Protein AF-A0A1M7T596-F1 (afdb_monomer)

Solvent-accessible surface area (backbone atoms only — not comparable to full-atom values): 6941 Å² total; per-residue (Å²): 91,46,29,78,50,76,47,77,37,69,64,93,72,58,67,67,64,52,48,52,59,47,55,72,30,32,90,38,19,80,87,34,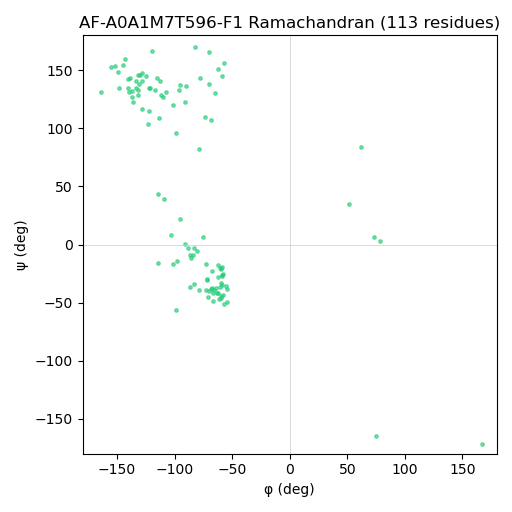79,26,73,43,73,52,74,59,97,67,33,36,39,38,42,28,28,15,44,55,67,75,63,39,75,54,80,63,46,49,39,57,36,63,47,99,84,69,81,50,73,48,79,86,73,84,82,57,88,60,32,72,65,56,45,68,78,44,76,92,57,89,77,86,51,76,22,43,65,60,42,54,52,50,49,38,72,74,62,46,95,86,116

Foldseek 3Di:
DKDKDKDKDLDDDDPVNVVVVQVVRCVVDPPAKDKDWDDDPSIIIIMIMHDDCDFFVDPLQHPQHAFPVRPFTDDDDDADPCLVVLVVVQPVDDRPTRGSRVSVRSVCVVPNDPD

Sequence (115 aa):
MCGICGLVTKKNISGECFDRMVDALEHREPDDRGVWSTTSTGWSVRMGHRRLSIIDCSANGHQPMIDETGRYIIIFNGEIYNHVELKRDLKDFSFISTSDTEVLLYLYIKYGPNV

InterPro domains:
  IPR017932 Glutamine amidotransferase type 2 domain [PS51278] (2-115)
  IPR029055 Nucleophile aminohydrolases, N-terminal [G3DSA:3.60.20.10] (1-115)
  IPR029055 Nucleophile aminohydrolases, N-terminal [SSF56235] (1-114)
  IPR051786 Asparagine Synthetase/Amidase [PTHR43284] (1-113)

pLDDT: mean 93.71, std 5.26, range [60.19, 98.06]

Secondary structure (DSSP, 8-state):
--EEEEEEESS---HHHHHHHHHTTGGG-SS-EEEEEEEETTEEEEEEEE----S--SGGG-SSEE-TTS--EE---S--TTHHHHHTT-TTS--S---HHHHHHHHHHHH-S--

Structure (mmCIF, N/CA/C/O backbone):
data_AF-A0A1M7T596-F1
#
_entry.id   AF-A0A1M7T596-F1
#
loop_
_atom_site.group_PDB
_atom_site.id
_atom_site.type_symbol
_atom_site.label_atom_id
_atom_site.label_alt_id
_atom_site.label_comp_id
_atom_site.label_asym_id
_atom_site.label_entity_id
_atom_site.label_seq_id
_atom_site.pdbx_PDB_ins_code
_atom_site.Cartn_x
_atom_site.Cartn_y
_atom_site.Cartn_z
_atom_site.occupancy
_atom_site.B_iso_or_equiv
_atom_site.auth_seq_id
_atom_site.auth_comp_id
_atom_site.auth_asym_id
_atom_site.auth_atom_id
_atom_site.pdbx_PDB_model_num
ATOM 1 N N . MET A 1 1 ? -10.377 12.759 -6.209 1.00 80.38 1 MET A N 1
ATOM 2 C CA . MET A 1 1 ? -10.546 11.293 -6.021 1.00 80.38 1 MET A CA 1
ATOM 3 C C . MET A 1 1 ? -9.156 10.695 -6.113 1.00 80.38 1 MET A C 1
ATOM 5 O O . MET A 1 1 ? -8.464 11.101 -7.025 1.00 80.38 1 MET A O 1
ATOM 9 N N . CYS A 1 2 ? -8.730 9.777 -5.242 1.00 89.88 2 CYS A N 1
ATOM 10 C CA . CYS A 1 2 ? -7.360 9.233 -5.287 1.00 89.88 2 CYS A CA 1
ATOM 11 C C . CYS A 1 2 ? -6.998 8.595 -6.645 1.00 89.88 2 CYS A C 1
ATOM 13 O O . CYS A 1 2 ? -7.875 8.166 -7.398 1.00 89.88 2 CYS A O 1
ATOM 15 N N . GLY A 1 3 ? -5.710 8.511 -6.970 1.00 94.75 3 GLY A N 1
ATOM 16 C CA . GLY A 1 3 ? -5.164 7.768 -8.108 1.00 94.75 3 GLY A CA 1
ATOM 17 C C . GLY A 1 3 ? -4.324 6.585 -7.640 1.00 94.75 3 GLY A C 1
ATOM 18 O O . GLY A 1 3 ? -3.575 6.714 -6.679 1.00 94.75 3 GLY A O 1
ATOM 19 N N . ILE A 1 4 ? -4.427 5.443 -8.323 1.00 97.31 4 ILE A N 1
ATOM 20 C CA . ILE A 1 4 ? -3.593 4.268 -8.047 1.00 97.31 4 ILE A CA 1
ATOM 21 C C . ILE A 1 4 ? -2.955 3.735 -9.325 1.00 97.31 4 ILE A C 1
ATOM 23 O O . ILE A 1 4 ? -3.560 3.764 -10.397 1.00 97.31 4 ILE A O 1
ATOM 27 N N . CYS A 1 5 ? -1.738 3.217 -9.205 1.00 97.31 5 CYS A N 1
ATOM 28 C CA . CYS A 1 5 ? -1.072 2.457 -10.254 1.00 97.31 5 CYS A CA 1
ATOM 29 C C . CYS A 1 5 ? -0.225 1.332 -9.659 1.00 97.31 5 CYS A C 1
ATOM 31 O O . CYS A 1 5 ? 0.231 1.400 -8.517 1.00 97.31 5 CYS A O 1
ATOM 33 N N . GLY A 1 6 ? -0.007 0.280 -10.444 1.00 96.81 6 GLY A N 1
ATOM 34 C CA . GLY A 1 6 ? 0.780 -0.868 -10.021 1.00 96.81 6 GLY A CA 1
ATOM 35 C C . GLY A 1 6 ? 1.455 -1.560 -11.194 1.00 96.81 6 GLY A C 1
ATOM 36 O O . GLY A 1 6 ? 0.990 -1.492 -12.332 1.00 96.81 6 GLY A O 1
ATOM 37 N N . LEU A 1 7 ? 2.569 -2.222 -10.906 1.00 96.31 7 LEU A N 1
ATOM 38 C CA . LEU A 1 7 ? 3.362 -2.973 -11.868 1.00 96.31 7 LEU A CA 1
ATOM 39 C C . LEU A 1 7 ? 3.846 -4.269 -11.219 1.00 96.31 7 LEU A C 1
ATOM 41 O O . LEU A 1 7 ? 4.432 -4.234 -10.142 1.00 96.31 7 LEU A O 1
ATOM 45 N N . VAL A 1 8 ? 3.664 -5.393 -11.912 1.00 96.50 8 VAL A N 1
ATOM 46 C CA . VAL A 1 8 ? 4.268 -6.689 -11.575 1.00 96.50 8 VAL A CA 1
ATOM 47 C C . VAL A 1 8 ? 4.958 -7.210 -12.826 1.00 96.50 8 VAL A C 1
ATOM 49 O O . VAL A 1 8 ? 4.314 -7.423 -13.852 1.00 96.50 8 VAL A O 1
ATOM 52 N N . THR A 1 9 ? 6.278 -7.366 -12.792 1.00 96.31 9 THR A N 1
ATOM 53 C CA . THR A 1 9 ? 7.042 -7.695 -14.003 1.00 96.31 9 THR A CA 1
ATOM 54 C C . THR A 1 9 ? 8.354 -8.401 -13.693 1.00 96.31 9 THR A C 1
ATOM 56 O O . THR A 1 9 ? 8.945 -8.185 -12.644 1.00 96.31 9 THR A O 1
ATOM 59 N N . LYS A 1 10 ? 8.849 -9.214 -14.631 1.00 95.69 10 LYS A N 1
ATOM 60 C CA . LYS A 1 10 ? 10.235 -9.720 -14.606 1.00 95.69 10 LYS A CA 1
ATOM 61 C C . LYS A 1 10 ? 11.232 -8.771 -15.275 1.00 95.69 10 LYS A C 1
ATOM 63 O O . LYS A 1 10 ? 12.435 -9.012 -15.253 1.00 95.69 10 LYS A O 1
ATOM 68 N N . LYS A 1 11 ? 10.739 -7.726 -15.946 1.00 92.69 11 LYS A N 1
ATOM 69 C CA . LYS A 1 11 ? 11.588 -6.741 -16.618 1.00 92.69 11 LYS A CA 1
ATOM 70 C C . LYS A 1 11 ? 12.169 -5.783 -15.589 1.00 92.69 11 LYS A C 1
ATOM 72 O O . LYS A 1 11 ? 11.475 -5.367 -14.667 1.00 92.69 11 LYS A O 1
ATOM 77 N N . ASN A 1 12 ? 13.412 -5.370 -15.804 1.00 86.81 12 ASN A N 1
ATOM 78 C CA . ASN A 1 12 ? 13.963 -4.252 -15.060 1.00 86.81 12 ASN A CA 1
ATOM 79 C C . ASN A 1 12 ? 13.334 -2.952 -15.584 1.00 86.81 12 ASN A C 1
ATOM 81 O O . ASN A 1 12 ? 13.576 -2.564 -16.727 1.00 86.81 12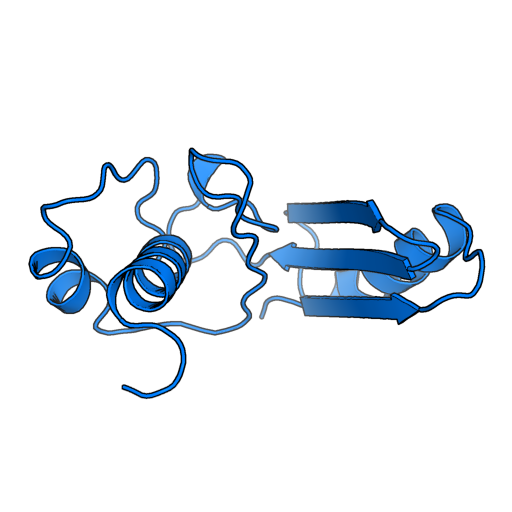 ASN A O 1
ATOM 85 N N . ILE A 1 13 ? 12.486 -2.323 -14.773 1.00 88.62 13 ILE A N 1
ATOM 86 C CA . ILE A 1 13 ? 11.890 -1.015 -15.050 1.00 88.62 13 ILE A CA 1
ATOM 87 C C . ILE A 1 13 ? 12.516 -0.021 -14.078 1.00 88.62 13 ILE A C 1
ATOM 89 O O . ILE A 1 13 ? 12.516 -0.253 -12.867 1.00 88.62 13 ILE A O 1
ATOM 93 N N . SER A 1 14 ? 13.061 1.075 -14.610 1.00 92.44 14 SER A N 1
ATOM 94 C CA . SER A 1 14 ? 13.700 2.093 -13.779 1.00 92.44 14 SER A CA 1
ATOM 95 C C . SER A 1 14 ? 12.701 2.733 -12.817 1.00 92.44 14 SER A C 1
ATOM 97 O O . SER A 1 14 ? 11.508 2.844 -13.118 1.00 92.44 14 SER A O 1
ATOM 99 N N . GLY A 1 15 ? 13.208 3.187 -11.666 1.00 93.38 15 GLY A N 1
ATOM 100 C CA . GLY A 1 15 ? 12.405 3.925 -10.692 1.00 93.38 15 GLY A CA 1
ATOM 101 C C . GLY A 1 15 ? 11.725 5.134 -11.307 1.00 93.38 15 GLY A C 1
ATOM 102 O O . GLY A 1 15 ? 10.504 5.223 -11.270 1.00 93.38 15 GLY A O 1
ATOM 103 N N . GLU A 1 16 ? 12.503 5.934 -12.028 1.00 96.12 16 GLU A N 1
ATOM 104 C CA . GLU A 1 16 ? 12.039 7.123 -12.741 1.00 96.12 16 GLU A CA 1
ATOM 105 C C . GLU A 1 16 ? 10.881 6.846 -13.707 1.00 96.12 16 GLU A C 1
ATOM 107 O O . GLU A 1 16 ? 9.966 7.655 -13.842 1.00 96.12 16 GLU A O 1
ATOM 112 N N . CYS A 1 17 ? 10.891 5.702 -14.404 1.00 95.62 17 CYS A N 1
ATOM 113 C CA . CYS A 1 17 ? 9.795 5.358 -15.305 1.00 95.62 17 CYS A CA 1
ATOM 114 C C . CYS A 1 17 ? 8.490 5.122 -14.538 1.00 95.62 17 CYS A C 1
ATOM 116 O O . CYS A 1 17 ? 7.427 5.517 -15.016 1.00 95.62 17 CYS A O 1
ATOM 118 N N . PHE A 1 18 ? 8.568 4.480 -13.372 1.00 96.81 18 PHE A N 1
ATOM 119 C CA . PHE A 1 18 ? 7.409 4.282 -12.509 1.00 96.81 18 PHE A CA 1
ATOM 120 C C . PHE A 1 18 ? 6.989 5.587 -11.829 1.00 96.81 18 PHE A C 1
ATOM 122 O O . PHE A 1 18 ? 5.802 5.874 -11.769 1.00 96.81 18 PHE A O 1
ATOM 129 N N . ASP A 1 19 ? 7.938 6.418 -11.400 1.00 96.94 19 ASP A N 1
ATOM 130 C CA . ASP A 1 19 ? 7.638 7.725 -10.814 1.00 96.94 19 ASP A CA 1
ATOM 131 C C . ASP A 1 19 ? 6.848 8.605 -11.787 1.00 96.94 19 ASP A C 1
ATOM 133 O O . ASP A 1 19 ? 5.804 9.127 -11.411 1.00 96.94 19 ASP A O 1
ATOM 137 N N . ARG A 1 20 ? 7.227 8.640 -13.073 1.00 97.19 20 ARG A N 1
ATOM 138 C CA . ARG A 1 20 ? 6.436 9.326 -14.112 1.00 97.19 20 ARG A CA 1
ATOM 139 C C . ARG A 1 20 ? 5.016 8.775 -14.264 1.00 97.19 20 ARG A C 1
ATOM 141 O O . ARG A 1 20 ? 4.106 9.529 -14.594 1.00 97.19 20 ARG A O 1
ATOM 148 N N . MET A 1 21 ? 4.816 7.474 -14.050 1.00 96.00 21 MET A N 1
ATOM 149 C CA . MET A 1 21 ? 3.483 6.859 -14.080 1.00 96.00 21 MET A CA 1
ATOM 150 C C . MET A 1 21 ? 2.630 7.325 -12.892 1.00 96.00 21 MET A C 1
ATOM 152 O O . MET A 1 21 ? 1.439 7.572 -13.062 1.00 96.00 21 MET A O 1
ATOM 156 N N . VAL A 1 22 ? 3.239 7.485 -11.715 1.00 97.12 22 VAL A N 1
ATOM 157 C CA . VAL A 1 22 ? 2.587 8.021 -10.509 1.00 97.12 22 VAL A CA 1
ATOM 158 C C . VAL A 1 22 ? 2.292 9.512 -10.663 1.00 97.12 22 VAL A C 1
ATOM 160 O O . VAL A 1 22 ? 1.223 9.977 -10.275 1.00 97.12 22 VAL A O 1
ATOM 163 N N . ASP A 1 23 ? 3.211 10.268 -11.257 1.00 96.12 23 ASP A N 1
ATOM 164 C CA . ASP A 1 23 ? 3.075 11.715 -11.441 1.00 96.12 23 ASP A CA 1
ATOM 165 C C . ASP A 1 23 ? 2.036 12.064 -12.509 1.00 96.12 23 ASP A C 1
ATOM 167 O O . ASP A 1 23 ? 1.306 13.038 -12.363 1.00 96.12 23 ASP A O 1
ATOM 171 N N . ALA A 1 24 ? 1.837 11.206 -13.513 1.00 96.69 24 ALA A N 1
ATOM 172 C CA . ALA A 1 24 ? 0.720 11.347 -14.448 1.00 96.69 24 ALA A CA 1
ATOM 173 C C . ALA A 1 24 ? -0.662 11.318 -13.755 1.00 96.69 24 ALA A C 1
ATOM 175 O O . ALA A 1 24 ? -1.647 11.795 -14.322 1.00 96.69 24 ALA A O 1
ATOM 176 N N . LEU A 1 25 ? -0.748 10.787 -12.528 1.00 95.94 25 LEU A N 1
ATOM 177 C CA . LEU A 1 25 ? -1.967 10.754 -11.718 1.00 95.94 25 LEU A CA 1
ATOM 178 C C . LEU A 1 25 ? -2.128 11.973 -10.793 1.00 95.94 25 LEU A C 1
ATOM 180 O O . LEU A 1 25 ? -3.135 12.046 -10.098 1.00 95.94 25 LEU A O 1
ATOM 184 N N . GLU A 1 26 ? -1.201 12.935 -10.789 1.00 94.88 26 GLU A N 1
ATOM 185 C CA . GLU A 1 26 ? -1.227 14.119 -9.907 1.00 94.88 26 GLU A CA 1
ATOM 186 C C . GLU A 1 26 ? -2.524 14.936 -10.019 1.00 94.88 26 GLU A C 1
ATOM 188 O O . GLU A 1 26 ? -3.056 15.410 -9.023 1.00 94.88 26 GLU A O 1
ATOM 193 N N . HIS A 1 27 ? -3.110 15.031 -11.215 1.00 92.94 27 HIS A N 1
ATOM 194 C CA . HIS A 1 27 ? -4.388 15.722 -11.433 1.00 92.94 27 HIS A CA 1
ATOM 195 C C . HIS A 1 27 ? -5.561 15.142 -10.619 1.00 92.94 27 HIS A C 1
ATOM 197 O O . HIS A 1 27 ? -6.589 15.798 -10.455 1.00 92.94 27 HIS A O 1
ATOM 203 N N . ARG A 1 28 ? -5.447 13.889 -10.162 1.00 90.88 28 ARG A N 1
ATOM 204 C CA . ARG A 1 28 ? -6.453 13.229 -9.324 1.00 90.88 28 ARG A CA 1
ATOM 205 C C . ARG A 1 28 ? -6.340 13.684 -7.878 1.00 90.88 28 ARG A C 1
ATOM 207 O O . ARG A 1 28 ? -7.378 13.871 -7.232 1.00 90.88 28 ARG A O 1
ATOM 214 N N . GLU A 1 29 ? -5.100 13.852 -7.414 1.00 82.50 29 GLU A N 1
ATOM 215 C CA . GLU A 1 29 ? -4.794 14.533 -6.170 1.00 82.50 29 GLU A CA 1
ATOM 216 C C . GLU A 1 29 ? -3.307 14.944 -6.023 1.00 82.50 29 GLU A C 1
ATOM 218 O O . GLU A 1 29 ? -2.429 14.107 -6.277 1.00 82.50 29 GLU A O 1
ATOM 223 N N . PRO A 1 30 ? -3.018 16.208 -5.644 1.00 80.62 30 PRO A N 1
ATOM 224 C CA . PRO A 1 30 ? -1.651 16.719 -5.556 1.00 80.62 30 PRO A CA 1
ATOM 225 C C . PRO A 1 30 ? -1.018 16.707 -4.150 1.00 80.62 30 PRO A C 1
ATOM 227 O O . PRO A 1 30 ? 0.198 16.886 -4.068 1.00 80.62 30 PRO A O 1
ATOM 230 N N . ASP A 1 31 ? -1.778 16.516 -3.070 1.00 80.88 31 ASP A N 1
ATOM 231 C CA . ASP A 1 31 ? -1.323 16.762 -1.694 1.00 80.88 31 ASP A CA 1
ATOM 232 C C . ASP A 1 31 ? -0.526 15.590 -1.101 1.00 80.88 31 ASP A C 1
ATOM 234 O O . ASP A 1 31 ? 0.415 15.825 -0.341 1.00 80.88 31 ASP A O 1
ATOM 238 N N . ASP A 1 32 ? -0.846 14.336 -1.446 1.00 90.62 32 ASP A N 1
ATOM 239 C CA . ASP A 1 32 ? -0.103 13.169 -0.953 1.00 90.62 32 ASP A CA 1
ATOM 240 C C . ASP A 1 32 ? 0.241 12.162 -2.065 1.00 90.62 32 ASP A C 1
ATOM 242 O O . ASP A 1 32 ? -0.564 11.812 -2.933 1.00 90.62 32 ASP A O 1
ATOM 246 N N . ARG A 1 33 ? 1.497 11.702 -2.046 1.00 95.06 33 ARG A N 1
ATOM 247 C CA . ARG A 1 33 ? 2.126 10.842 -3.054 1.00 95.06 33 ARG A CA 1
ATOM 248 C C . ARG A 1 33 ? 2.923 9.749 -2.364 1.00 95.06 33 ARG A C 1
ATOM 250 O O . ARG A 1 33 ? 3.910 10.041 -1.692 1.00 95.06 33 ARG A O 1
ATOM 257 N N . GLY A 1 34 ? 2.605 8.494 -2.659 1.00 96.25 34 GLY A N 1
ATOM 258 C CA . GLY A 1 34 ? 3.364 7.352 -2.157 1.00 96.25 34 GLY A CA 1
ATOM 259 C C . GLY A 1 34 ? 3.792 6.384 -3.246 1.00 96.25 34 GLY A C 1
ATOM 260 O O . GLY A 1 34 ? 3.103 6.181 -4.249 1.00 96.25 34 GLY A O 1
ATOM 261 N N . VAL A 1 35 ? 4.951 5.764 -3.030 1.00 97.44 35 VAL A N 1
ATOM 262 C CA . VAL A 1 35 ? 5.494 4.691 -3.865 1.00 97.44 35 VAL A CA 1
ATOM 263 C C . VAL A 1 35 ? 6.059 3.607 -2.964 1.00 97.44 35 VAL A C 1
ATOM 265 O O . VAL A 1 35 ? 6.842 3.880 -2.060 1.00 97.44 35 VAL A O 1
ATOM 268 N N . TRP A 1 36 ? 5.708 2.363 -3.259 1.00 97.62 36 TRP A N 1
ATOM 269 C CA . TRP A 1 36 ? 6.295 1.183 -2.645 1.00 97.62 36 TRP A CA 1
ATOM 270 C C . TRP A 1 36 ? 6.829 0.250 -3.724 1.00 97.62 36 TRP A C 1
ATOM 272 O O . TRP A 1 36 ? 6.245 0.128 -4.803 1.00 97.62 36 TRP A O 1
ATOM 282 N N . SER A 1 37 ? 7.942 -0.426 -3.446 1.00 95.94 37 SER A N 1
ATOM 283 C CA . SER A 1 37 ? 8.501 -1.408 -4.370 1.00 95.94 37 SER A CA 1
ATOM 284 C C . SER A 1 37 ? 9.226 -2.535 -3.655 1.00 95.94 37 SER A C 1
ATOM 286 O O . SER A 1 37 ? 9.854 -2.316 -2.624 1.00 95.94 37 SER A O 1
ATOM 288 N N . THR A 1 38 ? 9.192 -3.724 -4.248 1.00 94.62 38 THR A N 1
ATOM 289 C CA . THR A 1 38 ? 9.988 -4.873 -3.814 1.00 94.62 38 THR A CA 1
ATOM 290 C C . THR A 1 38 ? 10.474 -5.679 -5.012 1.00 94.62 38 THR A C 1
ATOM 292 O O . THR A 1 38 ? 9.923 -5.592 -6.114 1.00 94.62 38 THR A O 1
ATOM 295 N N . THR A 1 39 ? 11.519 -6.474 -4.801 1.00 93.38 39 THR A N 1
ATOM 296 C CA . THR A 1 39 ? 12.021 -7.432 -5.786 1.00 93.38 39 THR A CA 1
ATOM 297 C C . THR A 1 39 ? 12.219 -8.784 -5.116 1.00 93.38 39 THR A C 1
ATOM 299 O O . THR A 1 39 ? 12.875 -8.874 -4.083 1.00 93.38 39 THR A O 1
ATOM 302 N N . SER A 1 40 ? 11.670 -9.845 -5.705 1.00 91.25 40 SER A N 1
ATOM 303 C CA . SER A 1 40 ? 11.821 -11.213 -5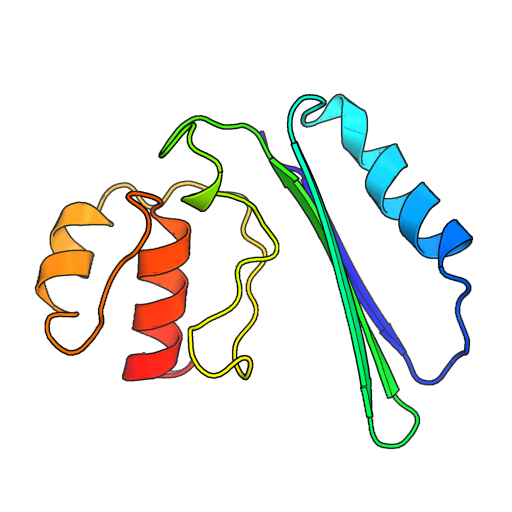.207 1.00 91.25 40 SER A CA 1
ATOM 304 C C . SER A 1 40 ? 11.808 -12.213 -6.356 1.00 91.25 40 SER A C 1
ATOM 306 O O . SER A 1 40 ? 10.958 -12.146 -7.240 1.00 91.25 40 SER A O 1
ATOM 308 N N . THR A 1 41 ? 12.737 -13.174 -6.358 1.00 92.31 41 THR A N 1
ATOM 309 C CA . THR A 1 41 ? 12.821 -14.259 -7.364 1.00 92.31 41 THR A CA 1
ATOM 310 C C . THR A 1 41 ? 12.794 -13.779 -8.829 1.00 92.31 41 THR A C 1
ATOM 312 O O . THR A 1 41 ? 12.224 -14.422 -9.708 1.00 92.31 41 THR A O 1
ATOM 315 N N . GLY A 1 42 ? 13.401 -12.618 -9.102 1.00 91.44 42 GLY A N 1
ATOM 316 C CA . GLY A 1 42 ? 13.435 -12.009 -10.437 1.00 91.44 42 GLY A CA 1
ATOM 317 C C . GLY A 1 42 ? 12.150 -11.279 -10.847 1.00 91.44 42 GLY A C 1
ATOM 318 O O . GLY A 1 42 ? 12.080 -10.769 -11.961 1.00 91.44 42 GLY A O 1
ATOM 319 N N . TRP A 1 43 ? 11.151 -11.200 -9.968 1.00 95.69 43 TRP A N 1
ATOM 320 C CA . TRP A 1 43 ? 9.985 -10.337 -10.127 1.00 95.69 43 TRP A CA 1
ATOM 321 C C . TRP A 1 43 ? 10.192 -9.019 -9.393 1.00 95.69 43 TRP A C 1
ATOM 323 O O . TRP A 1 43 ? 10.645 -9.009 -8.252 1.00 95.69 43 TRP A O 1
ATOM 333 N N . SER A 1 44 ? 9.808 -7.920 -10.030 1.00 95.19 44 SER A N 1
ATOM 334 C CA . SER A 1 44 ? 9.679 -6.598 -9.432 1.00 95.19 44 SER A CA 1
ATOM 335 C C . SER A 1 44 ? 8.200 -6.255 -9.297 1.00 95.19 44 SER A C 1
ATOM 337 O O . SER A 1 44 ? 7.431 -6.402 -10.254 1.00 95.19 44 SER A O 1
ATOM 339 N N . VAL A 1 45 ? 7.815 -5.805 -8.106 1.00 95.88 45 VAL A N 1
ATOM 340 C CA . VAL A 1 45 ? 6.485 -5.274 -7.809 1.00 95.88 45 VAL A CA 1
ATOM 341 C C . VAL A 1 45 ? 6.638 -3.816 -7.409 1.00 95.88 45 VAL A C 1
ATOM 343 O O . VAL A 1 45 ? 7.499 -3.486 -6.594 1.00 95.88 45 VAL A O 1
ATOM 346 N N . ARG A 1 46 ? 5.809 -2.944 -7.977 1.00 97.19 46 ARG A N 1
ATOM 347 C CA . ARG A 1 46 ? 5.722 -1.528 -7.619 1.00 97.19 46 ARG A CA 1
ATOM 348 C C . ARG A 1 46 ? 4.265 -1.127 -7.459 1.00 97.19 46 ARG A C 1
ATOM 350 O O . ARG A 1 46 ? 3.419 -1.559 -8.239 1.00 97.19 46 ARG A O 1
ATOM 357 N N . MET A 1 47 ? 3.991 -0.299 -6.466 1.00 98.06 47 MET A N 1
ATOM 358 C CA . MET A 1 47 ? 2.680 0.261 -6.158 1.00 98.06 47 MET A CA 1
ATOM 359 C C . MET A 1 47 ? 2.831 1.761 -5.964 1.00 98.06 47 MET A C 1
ATOM 361 O O . MET A 1 47 ? 3.801 2.208 -5.356 1.00 98.06 47 MET A O 1
ATOM 365 N N . GLY A 1 48 ? 1.897 2.532 -6.502 1.00 97.69 48 GLY A N 1
ATOM 366 C CA . GLY A 1 48 ? 1.915 3.983 -6.435 1.00 97.69 48 GLY A CA 1
ATOM 367 C C . GLY A 1 48 ? 0.529 4.540 -6.167 1.00 97.69 48 GLY A C 1
ATOM 368 O O . GLY A 1 48 ? -0.468 4.003 -6.659 1.00 97.69 48 GLY A O 1
ATOM 369 N N . HIS A 1 49 ? 0.478 5.612 -5.383 1.00 97.56 49 HIS A N 1
ATOM 370 C CA . HIS A 1 49 ? -0.761 6.227 -4.924 1.00 97.56 49 HIS A CA 1
ATOM 371 C C . HIS A 1 49 ? -0.658 7.757 -4.931 1.00 97.56 49 HIS A C 1
ATOM 373 O O . HIS A 1 49 ? 0.401 8.318 -4.647 1.00 97.56 49 HIS A O 1
ATOM 379 N N . ARG A 1 50 ? -1.765 8.408 -5.292 1.00 95.00 50 ARG A N 1
ATOM 380 C CA . ARG A 1 50 ? -2.024 9.848 -5.158 1.00 95.00 50 ARG A CA 1
ATOM 381 C C . ARG A 1 50 ? -3.283 10.012 -4.316 1.00 95.00 50 ARG A C 1
ATOM 383 O O . ARG A 1 50 ? -4.343 9.545 -4.749 1.00 95.00 50 ARG A O 1
ATOM 390 N N . ARG A 1 51 ? -3.194 10.592 -3.121 1.00 89.31 51 ARG A N 1
ATOM 391 C CA . ARG A 1 51 ? -4.206 10.410 -2.071 1.00 89.31 51 ARG A CA 1
ATOM 392 C C . ARG A 1 51 ? -4.977 11.680 -1.751 1.00 89.31 51 ARG A C 1
ATOM 394 O O . ARG A 1 51 ? -4.514 12.487 -0.966 1.00 89.31 51 ARG A O 1
ATOM 401 N N . LEU A 1 52 ? -6.253 11.720 -2.146 1.00 85.81 52 LEU A N 1
ATOM 402 C CA . LEU A 1 52 ? -7.198 12.688 -1.583 1.00 85.81 52 LEU A CA 1
ATOM 403 C C . LEU A 1 52 ? -7.496 12.381 -0.120 1.00 85.81 52 LEU A C 1
ATOM 405 O O . LEU A 1 52 ? -8.204 11.426 0.203 1.00 85.81 52 LEU A O 1
ATOM 409 N N . SER A 1 53 ? -6.947 13.213 0.754 1.00 82.25 53 SER A N 1
ATOM 410 C CA . SER A 1 53 ? -7.019 13.051 2.202 1.00 82.25 53 SER A CA 1
ATOM 411 C C . SER A 1 53 ? -8.377 13.508 2.754 1.00 82.25 53 SER A C 1
ATOM 413 O O . SER A 1 53 ? -8.512 14.634 3.224 1.00 82.25 53 SER A O 1
ATOM 415 N N . ILE A 1 54 ? -9.390 12.633 2.687 1.00 82.94 54 ILE A N 1
ATOM 416 C CA . ILE A 1 54 ? -10.754 12.889 3.204 1.00 82.94 54 ILE A CA 1
ATOM 417 C C . ILE A 1 54 ? -10.956 12.257 4.586 1.00 82.94 54 ILE A C 1
ATOM 419 O O . ILE A 1 54 ? -11.316 12.939 5.542 1.00 82.94 54 ILE A O 1
ATOM 423 N N . ILE A 1 55 ? -10.734 10.944 4.686 1.00 82.75 55 ILE A N 1
ATOM 424 C CA . ILE A 1 55 ? -10.851 10.177 5.931 1.00 82.75 55 ILE A CA 1
ATOM 425 C C . ILE A 1 55 ? -9.439 9.961 6.463 1.00 82.75 55 ILE A C 1
ATOM 427 O O . ILE A 1 55 ? -8.610 9.365 5.779 1.00 82.75 55 ILE A O 1
ATOM 431 N N . ASP A 1 56 ? -9.180 10.454 7.674 1.00 81.81 56 ASP A N 1
ATOM 432 C CA . ASP A 1 56 ? -7.854 10.529 8.295 1.00 81.81 56 ASP A CA 1
ATOM 433 C C . ASP A 1 56 ? -6.857 11.409 7.519 1.00 81.81 56 ASP A C 1
ATOM 435 O O . ASP A 1 56 ? -6.042 10.934 6.731 1.00 81.81 56 ASP A O 1
ATOM 439 N N . CYS A 1 57 ? -6.889 12.722 7.747 1.00 87.50 57 CYS A N 1
ATOM 440 C CA . CYS A 1 57 ? -5.938 13.660 7.136 1.00 87.50 57 CYS A CA 1
ATOM 441 C C . CYS A 1 57 ? -4.533 13.622 7.778 1.00 87.50 57 CYS A C 1
ATOM 443 O O . CYS A 1 57 ? -3.707 14.479 7.470 1.00 87.50 57 CYS A O 1
ATOM 445 N N . SER A 1 58 ? -4.257 12.690 8.697 1.00 92.06 58 SER A N 1
ATOM 446 C CA . SER A 1 58 ? -2.927 12.536 9.289 1.00 92.06 58 SER A CA 1
ATOM 447 C C . SER A 1 58 ? -1.997 11.717 8.388 1.00 92.06 58 SER A C 1
ATOM 449 O O . SER A 1 58 ? -2.429 11.054 7.443 1.00 92.06 58 SER A O 1
ATOM 451 N N . ALA A 1 59 ? -0.707 11.700 8.733 1.00 91.06 59 ALA A N 1
ATOM 452 C CA . ALA A 1 59 ? 0.284 10.858 8.064 1.00 91.06 59 ALA A CA 1
ATOM 453 C C . ALA A 1 59 ? -0.029 9.352 8.166 1.00 91.06 59 ALA A C 1
ATOM 455 O O . ALA A 1 59 ? 0.440 8.575 7.339 1.00 91.06 59 ALA A O 1
ATOM 456 N N . ASN A 1 60 ? -0.848 8.929 9.135 1.00 93.00 60 ASN A N 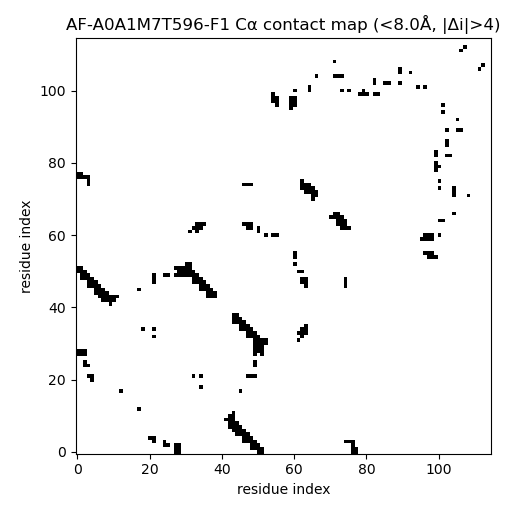1
ATOM 457 C CA . ASN A 1 60 ? -1.196 7.518 9.315 1.00 93.00 60 ASN A CA 1
ATOM 458 C C . ASN A 1 60 ? -2.157 7.008 8.229 1.00 93.00 60 ASN A C 1
ATOM 460 O O . ASN A 1 60 ? -2.271 5.802 8.037 1.00 93.00 60 ASN A O 1
ATOM 464 N N . GLY A 1 61 ? -2.826 7.907 7.499 1.00 90.94 61 GLY A N 1
ATOM 465 C CA . GLY A 1 61 ? -3.647 7.559 6.341 1.00 90.94 61 GLY A CA 1
ATOM 466 C C . GLY A 1 61 ? -2.866 7.400 5.028 1.00 90.94 61 GLY A C 1
ATOM 467 O O . GLY A 1 61 ? -3.484 7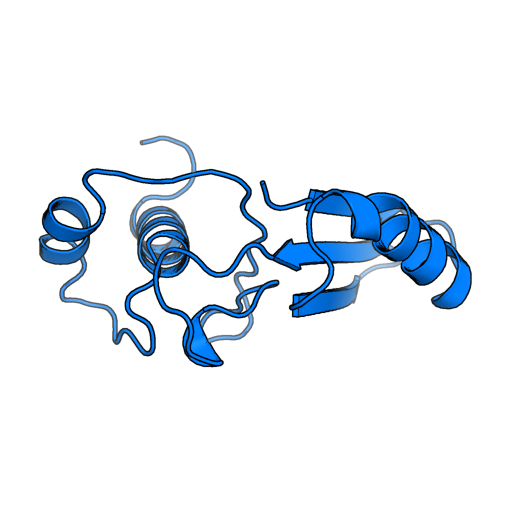.078 4.010 1.00 90.94 61 GLY A O 1
ATOM 468 N N . HIS A 1 62 ? -1.547 7.641 5.033 1.00 94.62 62 HIS A N 1
ATOM 469 C CA . HIS A 1 62 ? -0.687 7.582 3.847 1.00 94.62 62 HIS A CA 1
ATOM 470 C C . HIS A 1 62 ? -0.720 6.204 3.172 1.00 94.62 62 HIS A C 1
ATOM 472 O O . HIS A 1 62 ? -0.804 5.165 3.831 1.00 94.62 62 HIS A O 1
ATOM 478 N N . GLN A 1 63 ? -0.630 6.196 1.839 1.00 96.19 63 GLN A N 1
ATOM 479 C CA . GLN A 1 63 ? -0.606 4.975 1.035 1.00 96.19 63 GLN A CA 1
ATOM 480 C C . GLN A 1 63 ? 0.528 5.004 0.003 1.00 96.19 63 GLN A C 1
ATOM 482 O O . GLN A 1 63 ? 0.774 6.066 -0.563 1.00 96.19 63 GLN A O 1
ATOM 487 N N . PRO A 1 64 ? 1.17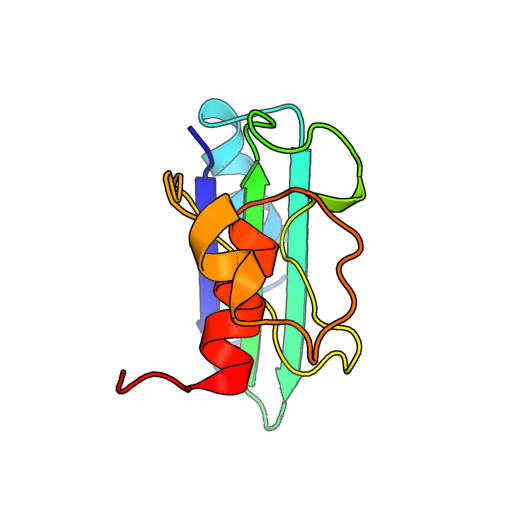0 3.865 -0.334 1.00 97.62 64 PRO A N 1
ATOM 488 C CA . PRO A 1 64 ? 0.826 2.493 0.061 1.00 97.62 64 PRO A CA 1
ATOM 489 C C . PRO A 1 64 ? 0.946 2.217 1.564 1.00 97.62 64 PRO A C 1
ATOM 491 O O . PRO A 1 64 ? 1.960 2.532 2.179 1.00 97.62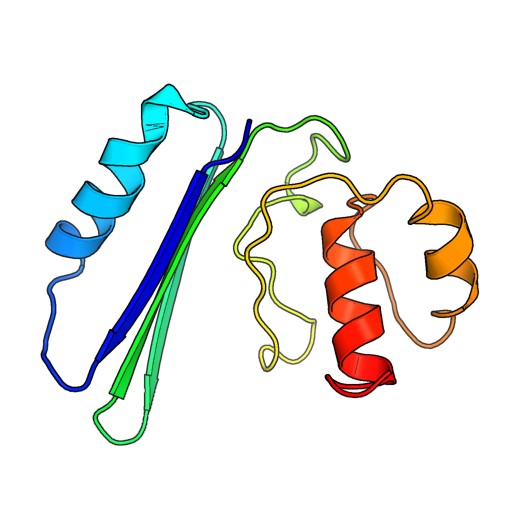 64 PRO A O 1
ATOM 494 N N . MET A 1 65 ? -0.103 1.636 2.144 1.00 97.31 65 MET A N 1
ATOM 495 C CA . MET A 1 65 ? -0.164 1.313 3.569 1.00 97.31 65 MET A CA 1
ATOM 496 C C . MET A 1 65 ? 0.372 -0.098 3.787 1.00 97.31 65 MET A C 1
ATOM 498 O O . MET A 1 65 ? 0.060 -1.002 3.011 1.00 97.31 65 MET A O 1
ATOM 502 N N . ILE A 1 66 ? 1.188 -0.275 4.822 1.00 96.81 66 ILE A N 1
ATOM 503 C CA . ILE A 1 66 ? 1.900 -1.518 5.125 1.00 96.81 66 ILE A CA 1
ATOM 504 C C . ILE A 1 66 ? 1.478 -1.974 6.520 1.00 96.81 66 ILE A C 1
ATOM 506 O O . ILE A 1 66 ? 1.419 -1.153 7.434 1.00 96.81 66 ILE A O 1
ATOM 510 N N . ASP A 1 67 ? 1.183 -3.262 6.684 1.00 95.75 67 ASP A N 1
ATOM 511 C CA . ASP A 1 67 ? 0.875 -3.821 8.001 1.00 95.75 67 ASP A CA 1
ATOM 512 C C . ASP A 1 67 ? 2.117 -3.882 8.909 1.00 95.75 67 ASP A C 1
ATOM 514 O O . ASP A 1 67 ? 3.257 -3.809 8.449 1.00 95.75 67 ASP A O 1
ATOM 518 N N . GLU A 1 68 ? 1.909 -4.090 10.208 1.00 93.94 68 GLU A N 1
ATOM 519 C CA . GLU A 1 68 ? 2.989 -4.154 11.203 1.00 93.94 68 GLU A CA 1
ATOM 520 C C . GLU A 1 68 ? 4.050 -5.236 10.923 1.00 93.94 68 GLU A C 1
ATOM 522 O O . GLU A 1 68 ? 5.201 -5.092 11.337 1.00 93.94 68 GLU A O 1
ATOM 527 N N . THR A 1 69 ? 3.701 -6.303 10.193 1.00 94.81 69 THR A N 1
ATOM 528 C CA . THR A 1 69 ? 4.645 -7.370 9.828 1.00 94.81 69 THR A CA 1
ATOM 529 C C . THR A 1 69 ? 5.442 -7.071 8.556 1.00 94.81 69 THR A C 1
ATOM 531 O O . THR A 1 69 ? 6.398 -7.787 8.248 1.00 94.81 69 THR A O 1
ATOM 534 N N . GLY A 1 70 ? 5.062 -6.041 7.793 1.00 94.00 70 GLY A N 1
ATOM 535 C CA . GLY A 1 70 ? 5.651 -5.723 6.492 1.00 94.00 70 GLY A CA 1
ATOM 536 C C . GLY A 1 70 ? 5.258 -6.682 5.363 1.00 94.00 70 GLY A C 1
ATOM 537 O O . GLY A 1 70 ? 5.814 -6.598 4.265 1.00 94.00 70 GLY A O 1
ATOM 538 N N . ARG A 1 71 ? 4.339 -7.620 5.613 1.00 94.50 71 ARG A N 1
ATOM 539 C CA . ARG A 1 71 ? 3.947 -8.677 4.669 1.00 94.50 71 ARG A CA 1
ATOM 540 C C . ARG A 1 71 ? 2.845 -8.228 3.717 1.00 94.50 71 ARG A C 1
ATOM 542 O O . ARG A 1 71 ? 2.823 -8.667 2.566 1.00 94.50 71 ARG A O 1
ATOM 549 N N . TYR A 1 72 ? 1.916 -7.419 4.202 1.00 97.00 72 TYR A N 1
ATOM 550 C CA . TYR A 1 72 ? 0.730 -6.977 3.491 1.00 97.00 72 TYR A CA 1
ATOM 551 C C . TYR A 1 72 ? 0.838 -5.488 3.197 1.00 97.00 72 TYR A C 1
ATOM 553 O O . TYR A 1 72 ? 1.110 -4.677 4.078 1.00 97.00 72 TYR A O 1
ATOM 561 N N . ILE A 1 73 ? 0.631 -5.146 1.929 1.00 97.69 73 ILE A N 1
ATOM 562 C CA . ILE A 1 73 ? 0.719 -3.781 1.425 1.00 97.69 73 ILE A CA 1
ATOM 563 C C . ILE A 1 73 ? -0.527 -3.515 0.593 1.00 97.69 73 ILE A C 1
ATOM 565 O O . ILE A 1 73 ? -0.890 -4.337 -0.252 1.00 97.69 73 ILE A O 1
ATOM 569 N N . ILE A 1 74 ? -1.167 -2.371 0.817 1.00 97.88 74 ILE A N 1
ATOM 570 C CA . ILE A 1 74 ? -2.393 -1.976 0.131 1.00 97.88 74 ILE A CA 1
ATOM 571 C C . ILE A 1 74 ? -2.279 -0.577 -0.474 1.00 97.88 74 ILE A C 1
ATOM 573 O O . ILE A 1 74 ? -1.727 0.351 0.116 1.00 97.88 74 ILE A O 1
ATOM 577 N N . ILE A 1 75 ? -2.852 -0.446 -1.667 1.00 97.31 75 ILE A N 1
ATOM 578 C CA . ILE A 1 75 ? -3.270 0.818 -2.266 1.00 97.31 75 ILE A CA 1
ATOM 579 C C . ILE A 1 75 ? -4.763 0.713 -2.564 1.00 97.31 75 ILE A C 1
ATOM 581 O O . ILE A 1 75 ? -5.224 -0.296 -3.099 1.00 97.31 75 ILE A O 1
ATOM 585 N N . PHE A 1 76 ? -5.520 1.745 -2.223 1.00 96.12 76 PHE A N 1
ATOM 586 C CA . PHE A 1 76 ? -6.969 1.757 -2.340 1.00 96.12 76 PHE A CA 1
ATOM 587 C C . PHE A 1 76 ? -7.458 3.120 -2.829 1.00 96.12 76 PHE A C 1
ATOM 589 O O . PHE A 1 76 ? -7.021 4.174 -2.362 1.00 96.12 76 PHE A O 1
ATOM 596 N N . ASN A 1 77 ? -8.378 3.103 -3.791 1.00 94.50 77 ASN A N 1
ATOM 597 C CA . ASN A 1 77 ? -9.127 4.280 -4.203 1.00 94.50 77 ASN A CA 1
ATOM 598 C C . ASN A 1 77 ? -10.623 3.992 -4.060 1.00 94.50 77 ASN A C 1
ATOM 600 O O . ASN A 1 77 ? -11.209 3.309 -4.894 1.00 94.50 77 ASN A O 1
ATOM 604 N N . GLY A 1 78 ? -11.223 4.541 -3.013 1.00 91.88 78 GLY A N 1
ATOM 605 C CA . GLY A 1 78 ? -12.634 4.395 -2.690 1.00 91.88 78 GLY A CA 1
ATOM 606 C C . GLY A 1 78 ? -12.896 4.893 -1.275 1.00 91.88 78 GLY A C 1
ATOM 607 O O . GLY A 1 78 ? -12.005 5.475 -0.659 1.00 91.88 78 GLY A O 1
ATOM 608 N N . GLU A 1 79 ? -14.109 4.651 -0.792 1.00 94.62 79 GLU A N 1
ATOM 609 C CA . GLU A 1 79 ? -14.538 4.951 0.574 1.00 94.62 79 GLU A CA 1
ATOM 610 C C . GLU A 1 79 ? -15.357 3.765 1.091 1.00 94.62 79 GLU A C 1
ATOM 612 O O . GLU A 1 79 ? -16.313 3.336 0.439 1.00 94.62 79 GLU A O 1
ATOM 617 N N . ILE A 1 80 ? -15.002 3.225 2.257 1.00 95.19 80 ILE A N 1
ATOM 618 C CA . ILE A 1 80 ? -15.789 2.180 2.926 1.00 95.19 80 ILE A CA 1
ATOM 619 C C . ILE A 1 80 ? -16.646 2.833 4.006 1.00 95.19 80 ILE A C 1
ATOM 621 O O . ILE A 1 80 ? -16.208 3.070 5.134 1.00 95.19 80 ILE A O 1
ATOM 625 N N . TYR A 1 81 ? -17.900 3.127 3.663 1.00 94.88 81 TYR A N 1
ATOM 626 C CA . TYR A 1 81 ? -18.810 3.869 4.541 1.00 94.88 81 TYR A CA 1
ATOM 627 C C . TYR A 1 81 ? -19.052 3.188 5.891 1.00 94.88 81 TYR A C 1
ATOM 629 O O . TYR A 1 81 ? -19.144 3.870 6.906 1.00 94.88 81 TYR A O 1
ATOM 637 N N . ASN A 1 82 ? -19.090 1.855 5.917 1.00 96.44 82 ASN A N 1
ATOM 638 C CA . ASN A 1 82 ? -19.308 1.064 7.127 1.00 96.44 82 ASN A CA 1
ATOM 639 C C . ASN A 1 82 ? -18.004 0.585 7.802 1.00 96.44 82 ASN A C 1
ATOM 641 O O . ASN A 1 82 ? -18.004 -0.409 8.533 1.00 96.44 82 ASN A O 1
ATOM 645 N N . HIS A 1 83 ? -16.862 1.244 7.552 1.00 96.56 83 HIS A N 1
ATOM 646 C CA . HIS A 1 83 ? -15.578 0.839 8.142 1.00 96.56 83 HIS A CA 1
ATOM 647 C C . HIS A 1 83 ? -15.579 0.922 9.677 1.00 96.56 83 HIS A C 1
ATOM 649 O O . HIS A 1 83 ? -14.875 0.154 10.327 1.00 96.56 83 HIS A O 1
ATOM 655 N N . VAL A 1 84 ? -16.381 1.814 10.272 1.00 95.69 84 VAL A N 1
ATOM 656 C CA . VAL A 1 84 ? -16.502 1.946 11.733 1.00 95.69 84 VAL A CA 1
ATOM 657 C C . VAL A 1 84 ? -17.155 0.707 12.340 1.00 95.69 84 VAL A C 1
ATOM 659 O O . VAL A 1 84 ? -16.706 0.230 13.383 1.00 95.69 84 VAL A O 1
ATOM 662 N N . GLU A 1 85 ? -18.199 0.171 11.708 1.00 97.06 85 GLU A N 1
ATOM 663 C CA . GLU A 1 85 ? -18.839 -1.075 12.118 1.00 97.06 85 GLU A CA 1
ATOM 664 C C . GLU A 1 85 ? -17.891 -2.255 11.919 1.00 97.06 85 GLU A C 1
ATOM 666 O O . GLU A 1 85 ? -17.669 -3.009 12.863 1.00 97.06 85 GLU A O 1
ATOM 671 N N . LEU A 1 86 ? -17.270 -2.363 10.741 1.00 96.81 86 LEU A N 1
ATOM 672 C CA . LEU A 1 86 ? -16.342 -3.449 10.405 1.00 96.81 86 LEU A CA 1
ATOM 673 C C . LEU A 1 86 ? -15.119 -3.484 11.336 1.00 96.81 86 LEU A C 1
ATOM 675 O O . LEU A 1 86 ? -14.668 -4.555 11.740 1.00 96.81 86 LEU A O 1
ATOM 679 N N . LYS 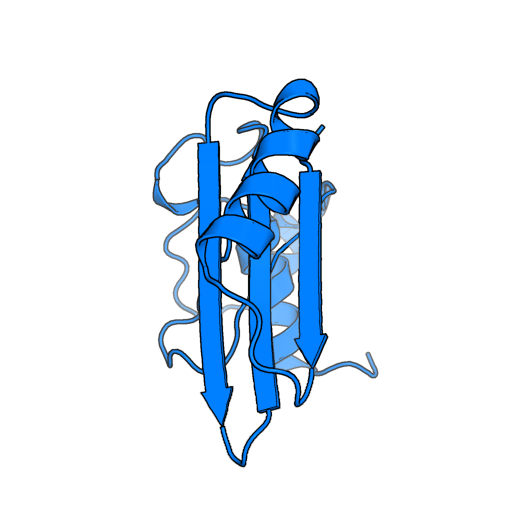A 1 87 ? -14.611 -2.318 11.752 1.00 96.56 87 LYS A N 1
ATOM 680 C CA . LYS A 1 87 ? -13.501 -2.200 12.712 1.00 96.56 87 LYS A CA 1
ATOM 681 C C . LYS A 1 87 ? -13.814 -2.862 14.059 1.00 96.56 87 LYS A C 1
ATOM 683 O O . LYS A 1 87 ? -12.895 -3.318 14.737 1.00 96.56 87 LYS A O 1
ATOM 688 N N . ARG A 1 88 ? -15.090 -2.977 14.450 1.00 95.44 88 ARG A N 1
ATOM 689 C CA . ARG A 1 88 ? -15.497 -3.628 15.713 1.00 95.44 88 ARG A CA 1
ATOM 690 C C . ARG A 1 88 ? -15.235 -5.135 15.720 1.00 95.44 88 ARG A C 1
ATOM 692 O O . ARG A 1 88 ? -15.077 -5.696 16.806 1.00 95.44 88 ARG A O 1
ATOM 699 N N . ASP A 1 89 ? -15.133 -5.756 14.547 1.00 94.75 89 ASP A N 1
ATOM 700 C CA . ASP A 1 89 ? -14.860 -7.190 14.382 1.00 94.75 89 ASP A CA 1
ATOM 701 C C . ASP A 1 89 ? -13.350 -7.508 14.343 1.00 94.75 89 ASP A C 1
ATOM 703 O O . ASP A 1 89 ? -12.939 -8.674 14.312 1.00 94.75 89 ASP A O 1
ATOM 707 N N . LEU A 1 90 ? -12.504 -6.475 14.391 1.00 95.94 90 LEU A N 1
ATOM 708 C CA . LEU A 1 90 ? -11.045 -6.544 14.267 1.00 95.94 90 LEU A CA 1
ATOM 709 C C . LEU A 1 90 ? -10.324 -6.247 15.591 1.00 95.94 90 LEU A C 1
ATOM 711 O O . LEU A 1 90 ? -9.280 -5.604 15.612 1.00 95.94 90 LEU A O 1
ATOM 715 N N . LYS A 1 91 ? -10.868 -6.734 16.712 1.00 94.69 91 LYS A N 1
ATOM 716 C CA . LYS A 1 91 ? -10.300 -6.516 18.062 1.00 94.69 91 LYS A CA 1
ATOM 717 C C . LYS A 1 91 ? -8.903 -7.112 18.262 1.00 94.69 91 LYS A C 1
ATOM 719 O O . LYS A 1 91 ? -8.221 -6.734 19.206 1.00 94.69 91 LYS A O 1
ATOM 724 N N . ASP A 1 92 ? -8.508 -8.031 17.387 1.00 95.19 92 ASP A N 1
ATOM 725 C CA . ASP A 1 92 ? -7.213 -8.713 17.415 1.00 95.19 92 ASP A CA 1
ATOM 726 C C . ASP A 1 92 ? -6.082 -7.864 16.797 1.00 95.19 92 ASP A C 1
ATOM 728 O O . ASP A 1 92 ? -4.926 -8.273 16.836 1.00 95.19 92 ASP A O 1
ATOM 732 N N . PHE A 1 93 ? -6.404 -6.694 16.227 1.00 95.88 93 PHE A N 1
ATOM 733 C CA . PHE A 1 93 ? -5.455 -5.815 15.545 1.00 95.88 93 PHE A CA 1
ATOM 734 C C . PHE A 1 93 ? -5.294 -4.471 16.255 1.00 95.88 93 PHE A C 1
ATOM 736 O O . PHE A 1 93 ? -6.261 -3.877 16.742 1.00 95.88 93 PHE A O 1
ATOM 743 N N . SER A 1 94 ? -4.066 -3.952 16.244 1.00 94.44 94 SER A N 1
ATOM 744 C CA . SER A 1 94 ? -3.770 -2.584 16.672 1.00 94.44 94 SER A CA 1
ATOM 745 C C . SER A 1 94 ? -3.860 -1.639 15.478 1.00 94.44 94 SER A C 1
ATOM 747 O O . SER A 1 94 ? -3.167 -1.819 14.480 1.00 94.44 94 SER A O 1
ATOM 749 N N . PHE A 1 95 ? -4.721 -0.629 15.582 1.00 95.19 95 PHE A N 1
ATOM 750 C CA . PHE A 1 95 ? -4.884 0.388 14.546 1.00 95.19 95 PHE A CA 1
ATOM 751 C C . PHE A 1 95 ? -4.045 1.614 14.875 1.00 95.19 95 PHE A C 1
ATOM 753 O O . PHE A 1 95 ? -4.115 2.125 15.997 1.00 95.19 95 PHE A O 1
ATOM 760 N N . ILE A 1 96 ? -3.316 2.119 13.888 1.00 94.06 96 ILE A N 1
ATOM 761 C CA . ILE A 1 96 ? -2.574 3.380 13.988 1.00 94.06 96 ILE A CA 1
ATOM 762 C C . ILE A 1 96 ? -3.303 4.527 13.288 1.00 94.06 96 ILE A C 1
ATOM 764 O O . ILE A 1 96 ? -3.011 5.692 13.555 1.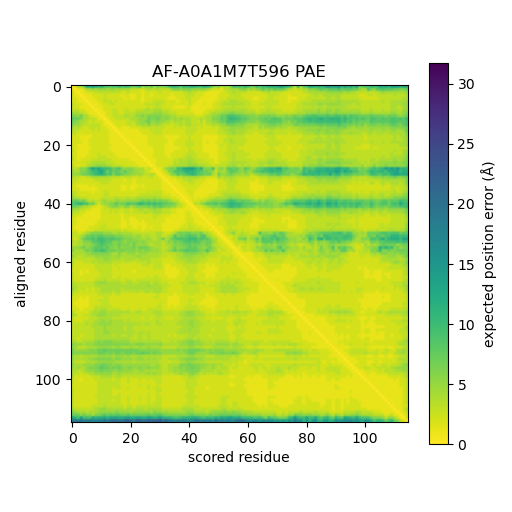00 94.06 96 ILE A O 1
ATOM 768 N N . SER A 1 97 ? -4.271 4.218 12.425 1.00 92.31 97 SER A N 1
ATOM 769 C CA . SER A 1 97 ? -5.044 5.184 11.658 1.00 92.31 97 SER A CA 1
ATOM 770 C C . SER A 1 97 ? -6.544 5.100 11.981 1.00 92.31 97 SER A C 1
ATOM 772 O O . SER A 1 97 ? -7.080 4.175 12.612 1.00 92.31 97 SER A O 1
ATOM 774 N N . THR A 1 98 ? -7.251 6.123 11.528 1.00 93.44 98 THR A N 1
ATOM 775 C CA . THR A 1 98 ? -8.711 6.153 11.416 1.00 93.44 98 THR A CA 1
ATOM 776 C C . THR A 1 98 ? -9.172 5.963 9.970 1.00 93.44 98 THR A C 1
ATOM 778 O O . THR A 1 98 ? -10.362 6.083 9.697 1.00 93.44 98 THR A O 1
ATOM 781 N N . SER A 1 99 ? -8.255 5.636 9.050 1.00 93.88 99 SER A N 1
ATOM 782 C CA . SER A 1 99 ? -8.579 5.370 7.651 1.00 93.88 99 SER A CA 1
ATOM 783 C C . SER A 1 99 ? -9.352 4.062 7.503 1.00 93.88 99 SER A C 1
ATOM 785 O O . SER A 1 99 ? -9.026 3.021 8.074 1.00 93.88 99 SER A O 1
ATOM 787 N N . ASP A 1 100 ? -10.356 4.110 6.643 1.00 96.31 100 ASP A N 1
ATOM 788 C CA . ASP A 1 100 ? -11.078 2.955 6.132 1.00 96.31 100 ASP A CA 1
ATOM 789 C C . ASP A 1 100 ? -10.174 1.946 5.396 1.00 96.31 100 ASP A C 1
ATOM 791 O O . ASP A 1 100 ? -10.440 0.744 5.413 1.00 96.31 100 ASP A O 1
ATOM 795 N N . THR A 1 101 ? -9.063 2.407 4.813 1.00 96.81 101 THR A N 1
ATOM 796 C CA . THR A 1 101 ? -8.080 1.546 4.137 1.00 96.81 101 THR A CA 1
ATOM 797 C C . THR A 1 101 ? -7.396 0.578 5.107 1.00 96.81 101 THR A C 1
ATOM 799 O O . THR A 1 101 ? -7.174 -0.579 4.753 1.00 96.81 101 THR A O 1
ATOM 802 N N . GLU A 1 102 ? -7.106 1.002 6.341 1.00 97.50 102 GLU A N 1
ATOM 803 C CA . GLU A 1 102 ? -6.507 0.123 7.358 1.00 97.50 102 GLU A CA 1
ATOM 804 C C . GLU A 1 102 ? -7.492 -0.968 7.794 1.00 97.50 102 GLU A C 1
ATOM 806 O O . GLU A 1 102 ? -7.120 -2.128 7.964 1.00 97.50 102 GLU A O 1
ATOM 811 N N . VAL A 1 103 ? -8.781 -0.621 7.889 1.00 97.50 103 VAL A N 1
ATOM 812 C CA . VAL A 1 103 ? -9.848 -1.598 8.144 1.00 97.50 103 VAL A CA 1
ATOM 813 C C . VAL A 1 103 ? -9.899 -2.631 7.020 1.00 97.50 103 VAL A C 1
ATOM 815 O O . VAL A 1 103 ? -9.918 -3.827 7.303 1.00 97.50 103 VAL A O 1
ATOM 818 N N . LEU A 1 104 ? -9.858 -2.200 5.754 1.00 97.38 104 LEU A N 1
ATOM 819 C CA . LEU A 1 104 ? -9.830 -3.113 4.606 1.00 97.38 104 LEU A CA 1
ATOM 820 C C . LEU A 1 104 ? -8.616 -4.049 4.638 1.00 97.38 104 LEU A C 1
ATOM 822 O O . LEU A 1 104 ? -8.760 -5.251 4.408 1.00 97.38 104 LEU A O 1
ATOM 826 N N . LEU A 1 105 ? -7.435 -3.507 4.944 1.00 97.69 105 LEU A N 1
ATOM 827 C CA . LEU A 1 105 ? -6.204 -4.282 5.066 1.00 97.69 105 LEU A CA 1
ATOM 828 C C . LEU A 1 105 ? -6.364 -5.396 6.103 1.00 97.69 105 LEU A C 1
ATOM 830 O O . LEU A 1 105 ? -6.115 -6.562 5.803 1.00 97.69 105 LEU A O 1
ATOM 834 N N . TYR A 1 106 ? -6.835 -5.065 7.301 1.00 97.81 106 TYR A N 1
ATOM 835 C CA . TYR A 1 106 ? -6.981 -6.036 8.385 1.00 97.81 106 TYR A CA 1
ATOM 836 C C . TYR A 1 106 ? -8.129 -7.027 8.172 1.00 97.81 106 TYR A C 1
ATOM 838 O O . TYR A 1 106 ? -7.993 -8.190 8.556 1.00 97.81 106 TYR A O 1
ATOM 846 N N . LEU A 1 107 ? -9.213 -6.642 7.487 1.00 97.25 107 LEU A N 1
ATOM 847 C CA . LEU A 1 107 ? -10.227 -7.600 7.028 1.00 97.25 107 LEU A CA 1
ATOM 848 C C . LEU A 1 107 ? -9.611 -8.651 6.098 1.00 97.25 107 LEU A C 1
ATOM 850 O O . LEU A 1 107 ? -9.839 -9.846 6.292 1.00 97.25 107 LEU A O 1
ATOM 854 N N . TYR A 1 108 ? -8.789 -8.222 5.135 1.00 97.62 108 TYR A N 1
ATOM 855 C CA . TYR A 1 108 ? -8.091 -9.140 4.237 1.00 97.62 108 TYR A CA 1
ATOM 856 C C . TYR A 1 108 ? -7.107 -10.044 4.989 1.00 97.62 108 TYR A C 1
ATOM 858 O O . TYR A 1 108 ? -7.062 -11.244 4.727 1.00 97.62 108 TYR A O 1
ATOM 866 N N . ILE A 1 109 ? -6.350 -9.511 5.953 1.00 97.25 109 ILE A N 1
ATOM 867 C CA . ILE A 1 109 ? -5.432 -10.324 6.769 1.00 97.25 109 ILE A CA 1
ATOM 868 C C . ILE A 1 109 ? -6.200 -11.375 7.581 1.00 97.25 109 ILE A C 1
ATOM 870 O O . ILE A 1 109 ? -5.755 -12.519 7.668 1.00 97.25 109 ILE A O 1
ATOM 874 N N . LYS A 1 110 ? -7.349 -11.008 8.161 1.00 96.44 110 LYS A N 1
ATOM 875 C CA . LYS A 1 110 ? -8.144 -11.901 9.014 1.00 96.44 110 LYS A CA 1
ATOM 876 C C . LYS A 1 110 ? -8.837 -13.009 8.229 1.00 96.44 110 LYS A C 1
ATOM 878 O O . LYS A 1 110 ? -8.841 -14.155 8.671 1.00 96.44 110 LYS A O 1
ATOM 883 N N . TYR A 1 111 ? -9.447 -12.667 7.098 1.00 96.00 111 TYR A N 1
ATOM 884 C CA . TYR A 1 111 ? -10.382 -13.560 6.415 1.00 96.00 111 TYR A CA 1
ATOM 885 C C . TYR A 1 111 ? -9.898 -14.036 5.035 1.00 96.00 111 TYR A C 1
ATOM 887 O O . TYR A 1 111 ? -10.398 -15.031 4.512 1.00 96.00 111 TYR A O 1
ATOM 895 N N . GLY A 1 112 ? -8.887 -13.387 4.454 1.00 95.25 112 GLY A N 1
ATOM 896 C CA . GLY A 1 112 ? -8.377 -13.702 3.122 1.00 95.25 112 GLY A CA 1
ATOM 897 C C . GLY A 1 112 ? -9.288 -13.212 1.983 1.00 95.25 112 GLY A C 1
ATOM 898 O O . GLY A 1 112 ? -10.148 -12.363 2.193 1.00 95.25 112 GLY A O 1
ATOM 899 N N . PRO A 1 113 ? -9.088 -13.711 0.748 1.00 92.00 113 PRO A N 1
ATOM 900 C CA . PRO A 1 113 ? -9.796 -13.227 -0.444 1.00 92.00 113 PRO A CA 1
ATOM 901 C C . PRO A 1 113 ? -11.184 -13.847 -0.695 1.00 92.00 113 PRO A C 1
ATOM 903 O O . PRO A 1 113 ? -11.865 -13.406 -1.614 1.00 92.00 113 PRO A O 1
ATOM 906 N N . ASN A 1 114 ? -11.584 -14.887 0.044 1.00 87.12 114 ASN A N 1
ATOM 907 C CA . ASN A 1 114 ? -12.739 -15.740 -0.293 1.00 87.12 114 ASN A CA 1
ATOM 908 C C . ASN A 1 114 ? -13.881 -15.630 0.730 1.00 87.12 114 ASN A C 1
ATOM 910 O O . ASN A 1 114 ? -14.427 -16.646 1.160 1.00 87.12 114 ASN A O 1
ATOM 914 N N . VAL A 1 115 ? -14.177 -14.407 1.153 1.00 60.19 115 VAL A N 1
ATOM 915 C CA . VAL A 1 115 ? -15.135 -14.091 2.223 1.00 60.19 115 VAL A CA 1
ATOM 916 C C . VAL A 1 115 ? -16.437 -13.596 1.629 1.00 60.19 115 VAL A C 1
ATOM 918 O O . VAL A 1 115 ? -16.358 -12.760 0.701 1.00 60.19 115 VAL A O 1
#

Nearest PDB structures (foldseek):
  8bx8-assembly1_N  TM=6.121E-01  e=4.005E+00  Tetrahymena thermophila
  7k5b-assembly1_N  TM=6.121E-01  e=4.272E+00  Tetrahymena thermophila
  8t0v-assembly1_B  TM=3.496E-01  e=1.335E+00  Caldanaerobacter subterraneus subsp. tengcongensis
  6vz8-assembly1_S  TM=3.909E-01  e=1.967E+00  Arabidopsis thaliana
  2f1f-assembly1_A  TM=4.299E-01  e=6.716E+00  Escherichia coli

Organism: NCBI:txid1121132

Mean predicted aligned error: 3.47 Å

Radius of gyration: 14.81 Å; Cα contacts (8 Å, |Δi|>4): 183; chains: 1; bounding box: 33×32×35 Å